Protein AF-A0A430FAB5-F1 (afdb_monomer_lite)

Secondary structure (DSSP, 8-state):
--TTT---SSEEE-TTT--EEETTT-BTTB-HHHHHT-

Foldseek 3Di:
DAPPPPDPPQWDAQPPPRHIHHPVQDPDSHGPVVVVVD

pLDDT: mean 88.49, std 7.13, range [53.84, 94.5]

Structure (mmCIF, N/CA/C/O backbone):
data_AF-A0A430FAB5-F1
#
_entry.id   AF-A0A430FAB5-F1
#
loop_
_atom_site.group_PDB
_atom_site.id
_atom_site.type_symbol
_atom_site.label_atom_id
_atom_site.label_alt_id
_atom_site.label_comp_id
_atom_site.label_asym_id
_atom_site.label_entity_id
_atom_site.label_seq_id
_atom_site.pdbx_PDB_ins_code
_atom_site.Cartn_x
_atom_site.Cartn_y
_atom_site.Cartn_z
_atom_site.occupancy
_atom_site.B_iso_or_equiv
_atom_site.auth_seq_id
_atom_site.auth_comp_id
_atom_site.auth_asym_id
_atom_site.auth_atom_id
_atom_site.pdbx_PDB_model_num
ATOM 1 N N . MET A 1 1 ? -12.311 0.021 2.806 1.00 87.50 1 MET A N 1
ATOM 2 C CA . MET A 1 1 ? -11.652 -0.149 4.123 1.00 87.50 1 MET A CA 1
ATOM 3 C C . MET A 1 1 ? -10.244 -0.619 3.831 1.00 87.50 1 MET A C 1
ATOM 5 O O . MET A 1 1 ? -10.107 -1.376 2.882 1.00 87.50 1 MET A O 1
ATOM 9 N N . CYS A 1 2 ? -9.230 -0.136 4.551 1.00 92.38 2 CYS A N 1
ATOM 10 C CA . CYS A 1 2 ? -7.857 -0.596 4.340 1.00 92.38 2 CYS A CA 1
ATOM 11 C C . CYS A 1 2 ? -7.795 -2.105 4.567 1.00 92.38 2 CYS A C 1
ATOM 13 O O . CYS A 1 2 ? -8.193 -2.566 5.637 1.00 92.38 2 CYS A O 1
ATOM 15 N N . GLU A 1 3 ? -7.305 -2.845 3.581 1.00 91.00 3 GLU A N 1
ATOM 16 C CA . GLU A 1 3 ? -7.286 -4.311 3.613 1.00 91.00 3 GLU A CA 1
ATOM 17 C C . GLU A 1 3 ? -6.291 -4.866 4.644 1.00 91.00 3 GLU A C 1
ATOM 19 O O . GLU A 1 3 ? -6.472 -5.973 5.138 1.00 91.00 3 GLU A O 1
ATOM 24 N N . TYR A 1 4 ? -5.306 -4.060 5.054 1.00 89.69 4 TYR A N 1
ATOM 25 C CA . TYR A 1 4 ? -4.250 -4.468 5.985 1.00 89.69 4 TYR A CA 1
ATOM 26 C C . TYR A 1 4 ? -4.581 -4.179 7.453 1.00 89.69 4 TYR A C 1
ATOM 28 O O . TYR A 1 4 ? -4.432 -5.037 8.316 1.00 89.69 4 TYR A O 1
ATOM 36 N N . CYS A 1 5 ? -5.017 -2.954 7.760 1.00 92.50 5 CYS A N 1
ATOM 37 C CA . CYS A 1 5 ? -5.216 -2.504 9.145 1.00 92.50 5 CYS A CA 1
ATOM 38 C C . CYS A 1 5 ? -6.667 -2.144 9.483 1.00 92.50 5 CYS A C 1
ATOM 40 O O . CYS A 1 5 ? -6.966 -1.772 10.616 1.00 92.50 5 CYS A O 1
ATOM 42 N N . GLY A 1 6 ? -7.575 -2.193 8.506 1.00 93.00 6 GLY A N 1
ATOM 43 C CA . GLY A 1 6 ? -8.987 -1.890 8.716 1.00 93.00 6 GLY A CA 1
ATOM 44 C C . GLY A 1 6 ? -9.340 -0.407 8.876 1.00 93.00 6 GLY A C 1
ATOM 45 O O . GLY A 1 6 ? -10.490 -0.079 9.171 1.00 93.00 6 GLY A O 1
ATOM 46 N N . ALA A 1 7 ? -8.397 0.513 8.657 1.00 93.75 7 ALA A N 1
ATOM 47 C CA . ALA A 1 7 ? -8.684 1.946 8.676 1.00 93.75 7 ALA A CA 1
ATOM 48 C C . ALA A 1 7 ? -9.793 2.323 7.671 1.00 93.75 7 ALA A C 1
ATOM 50 O O . ALA A 1 7 ? -9.911 1.744 6.584 1.00 93.75 7 ALA A O 1
ATOM 51 N N . ARG A 1 8 ? -10.625 3.303 8.037 1.00 94.50 8 ARG A N 1
ATOM 52 C CA . ARG A 1 8 ? -11.745 3.795 7.208 1.00 94.50 8 ARG A CA 1
ATOM 53 C C . ARG A 1 8 ? -11.484 5.166 6.585 1.00 94.50 8 ARG A C 1
ATOM 55 O O . ARG A 1 8 ? -12.215 5.557 5.684 1.00 94.50 8 ARG A O 1
ATOM 62 N N . GLU A 1 9 ? -10.445 5.855 7.039 1.00 93.25 9 GLU A N 1
ATOM 63 C CA . GLU A 1 9 ? -10.047 7.186 6.583 1.00 93.25 9 GL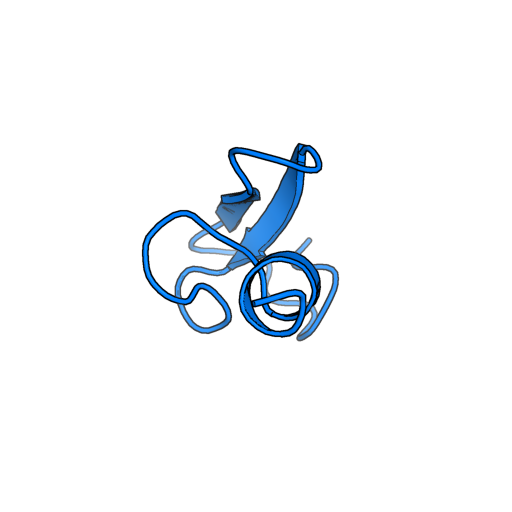U A CA 1
ATOM 64 C C . GLU A 1 9 ? -8.648 7.146 5.961 1.00 93.25 9 GLU A C 1
ATOM 66 O O . GLU A 1 9 ? -7.888 6.198 6.176 1.00 93.25 9 GLU A O 1
ATOM 71 N N . GLY A 1 10 ? -8.313 8.173 5.172 1.00 89.12 10 GLY A N 1
ATOM 72 C CA . GLY A 1 10 ? -7.004 8.271 4.519 1.00 89.12 10 GLY A CA 1
ATOM 73 C C . GLY A 1 10 ? -6.719 7.105 3.573 1.00 89.12 10 GLY A C 1
ATOM 74 O O . GLY A 1 10 ? -5.595 6.608 3.549 1.00 89.12 10 GLY A O 1
ATOM 75 N N . LEU A 1 11 ? -7.743 6.637 2.857 1.00 91.69 11 LEU A N 1
ATOM 76 C CA . LEU A 1 11 ? -7.643 5.540 1.899 1.00 91.69 11 LEU A CA 1
ATOM 77 C C . LEU A 1 11 ? -7.118 6.038 0.550 1.00 91.69 11 LEU A C 1
ATOM 79 O O . LEU A 1 11 ? -7.480 7.120 0.093 1.00 91.69 11 LEU A O 1
ATOM 83 N N . GLY A 1 12 ? -6.298 5.212 -0.081 1.00 90.00 12 GLY A N 1
ATOM 84 C CA . GLY A 1 12 ? -5.868 5.304 -1.467 1.00 90.00 12 GLY A CA 1
ATOM 85 C C . GLY A 1 12 ? -5.899 3.921 -2.114 1.00 90.00 12 GLY A C 1
ATOM 86 O O . GLY A 1 12 ? -6.272 2.929 -1.479 1.00 90.00 12 GLY A O 1
ATOM 87 N N . LEU A 1 13 ? -5.521 3.871 -3.386 1.00 91.81 13 LEU A N 1
ATOM 88 C CA . LEU A 1 13 ? -5.355 2.630 -4.136 1.00 91.81 13 LEU A CA 1
ATOM 89 C C . LEU A 1 13 ? -3.866 2.418 -4.395 1.00 91.81 13 LEU A C 1
ATOM 91 O O . LEU A 1 13 ? -3.170 3.379 -4.722 1.00 91.81 13 LEU A O 1
ATOM 95 N N . CYS A 1 14 ? -3.391 1.181 -4.262 1.00 91.38 14 CYS A N 1
ATOM 96 C CA . CYS A 1 14 ? -2.069 0.814 -4.767 1.00 91.38 14 CYS A CA 1
ATOM 97 C C . CYS A 1 14 ? -2.062 0.963 -6.293 1.00 91.38 14 CYS A C 1
ATOM 99 O O . CYS A 1 14 ? -2.975 0.465 -6.954 1.00 91.38 14 CYS A O 1
ATOM 101 N N . MET A 1 15 ? -1.056 1.636 -6.853 1.00 87.81 15 MET A N 1
ATOM 102 C CA . MET A 1 15 ? -1.000 1.894 -8.297 1.00 87.81 15 MET A CA 1
ATOM 103 C C . MET A 1 15 ? -0.831 0.613 -9.133 1.00 87.81 15 MET A C 1
ATOM 105 O O . MET A 1 15 ? -1.261 0.586 -10.283 1.00 87.81 15 MET A O 1
ATOM 109 N N . ASP A 1 16 ? -0.244 -0.436 -8.552 1.00 90.12 16 ASP A N 1
ATOM 110 C CA . ASP A 1 16 ? 0.127 -1.657 -9.272 1.00 90.12 16 ASP A CA 1
ATOM 111 C C . ASP A 1 16 ? -0.976 -2.730 -9.220 1.00 90.12 16 ASP A C 1
ATOM 113 O O . ASP A 1 16 ? -1.504 -3.155 -10.246 1.00 90.12 16 ASP A O 1
ATOM 117 N N . CYS A 1 17 ? -1.416 -3.099 -8.012 1.00 90.94 17 CYS A N 1
ATOM 118 C CA . CYS A 1 17 ? -2.418 -4.151 -7.806 1.00 90.94 17 CYS A CA 1
ATOM 119 C C . CYS A 1 17 ? -3.846 -3.634 -7.553 1.00 90.94 17 CYS A C 1
ATOM 121 O O . CYS A 1 17 ? -4.792 -4.422 -7.514 1.00 90.94 17 CYS A O 1
ATOM 123 N N . GLY A 1 18 ? -4.034 -2.322 -7.361 1.00 90.06 18 GLY A N 1
ATOM 124 C CA . GLY A 1 18 ? -5.353 -1.713 -7.155 1.00 90.06 18 GLY A CA 1
ATOM 125 C C . GLY A 1 18 ? -6.007 -1.986 -5.794 1.00 90.06 18 GLY A C 1
ATOM 126 O O . GLY A 1 18 ? -7.183 -1.665 -5.619 1.00 90.06 18 GLY A O 1
ATOM 127 N N . CYS A 1 19 ? -5.288 -2.556 -4.822 1.00 90.62 19 CYS A N 1
ATOM 128 C CA . CYS A 1 19 ? -5.835 -2.823 -3.489 1.00 90.62 19 CYS A CA 1
ATOM 129 C C . CYS A 1 19 ? -6.153 -1.525 -2.728 1.00 90.62 19 CYS A C 1
ATOM 131 O O . CYS A 1 19 ? -5.457 -0.511 -2.872 1.00 90.62 19 CYS A O 1
ATOM 133 N N . THR A 1 20 ? -7.172 -1.553 -1.864 1.00 93.44 20 THR A N 1
ATOM 134 C CA . THR A 1 20 ? -7.511 -0.394 -1.025 1.00 93.44 20 THR A CA 1
ATOM 135 C C . THR A 1 20 ? -6.635 -0.366 0.217 1.00 93.44 20 THR A C 1
ATOM 137 O O . THR A 1 20 ? -6.748 -1.207 1.110 1.00 93.44 20 THR A O 1
ATOM 140 N N . ILE A 1 21 ? -5.816 0.671 0.337 1.00 93.56 21 ILE A N 1
ATOM 141 C CA . ILE A 1 21 ? -4.830 0.791 1.407 1.00 93.56 21 ILE A CA 1
ATOM 142 C C . ILE A 1 21 ? -4.885 2.168 2.062 1.00 93.56 21 ILE A C 1
ATOM 144 O O . ILE A 1 21 ? -5.170 3.171 1.415 1.00 93.56 21 ILE A O 1
ATOM 148 N N . CYS A 1 22 ? -4.651 2.250 3.372 1.00 94.44 22 CYS A N 1
ATOM 149 C CA . CYS A 1 22 ? -4.553 3.542 4.044 1.00 94.44 22 CYS A CA 1
ATOM 150 C C . CYS A 1 22 ? -3.146 4.132 3.935 1.00 94.44 22 CYS A C 1
ATOM 152 O O . CYS A 1 22 ? -2.149 3.423 3.822 1.00 94.44 22 CYS A O 1
ATOM 154 N N . ARG A 1 23 ? -3.058 5.453 4.080 1.00 89.00 23 ARG A N 1
ATOM 155 C CA . ARG A 1 23 ? -1.803 6.212 4.032 1.00 89.00 23 ARG A CA 1
ATOM 156 C C . ARG A 1 23 ? -0.754 5.772 5.056 1.00 89.00 23 ARG A C 1
ATOM 158 O O . ARG A 1 23 ? 0.422 6.001 4.829 1.00 89.00 23 ARG A O 1
ATOM 165 N N . GLY A 1 24 ? -1.174 5.155 6.162 1.00 89.62 24 GLY A N 1
ATOM 166 C CA . GLY A 1 24 ? -0.259 4.605 7.167 1.00 89.62 24 GLY A CA 1
ATOM 167 C C . GLY A 1 24 ? 0.337 3.245 6.796 1.00 89.62 24 GLY A C 1
ATOM 168 O O . GLY A 1 24 ? 1.390 2.895 7.312 1.00 89.62 24 GLY A O 1
ATOM 169 N N . CYS A 1 25 ? -0.322 2.489 5.915 1.00 90.12 25 CYS A N 1
ATOM 170 C CA . CYS A 1 25 ? 0.175 1.208 5.409 1.00 90.12 25 CYS A CA 1
ATOM 171 C C . CYS A 1 25 ? 0.874 1.347 4.048 1.00 90.12 25 CYS A C 1
ATOM 173 O O . CYS A 1 25 ? 1.527 0.405 3.618 1.00 90.12 25 CYS A O 1
ATOM 175 N N . MET A 1 26 ? 0.727 2.487 3.365 1.00 87.50 26 MET A N 1
ATOM 176 C CA . MET A 1 26 ? 1.421 2.751 2.105 1.00 87.50 26 MET A CA 1
ATOM 177 C C . MET A 1 26 ? 2.914 3.001 2.319 1.00 87.50 26 MET A C 1
ATOM 179 O O . MET A 1 26 ? 3.306 3.808 3.165 1.00 87.50 26 MET A O 1
ATOM 183 N N . TRP A 1 27 ? 3.730 2.394 1.462 1.00 85.69 27 TRP A N 1
ATOM 184 C CA . TRP A 1 27 ? 5.140 2.731 1.281 1.00 85.69 27 TRP A CA 1
ATOM 185 C C . TRP A 1 27 ? 5.295 3.478 -0.045 1.00 85.69 27 TRP A C 1
ATOM 187 O O . TRP A 1 27 ? 5.531 2.895 -1.099 1.00 85.69 27 TRP A O 1
ATOM 197 N N . GLY A 1 28 ? 5.098 4.797 0.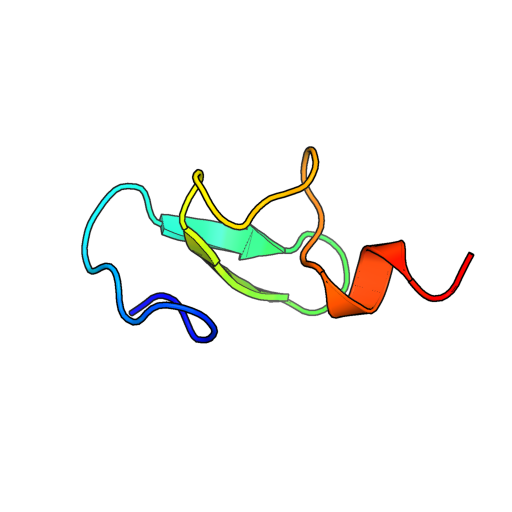003 1.00 84.75 28 GLY A N 1
ATOM 198 C CA . GLY A 1 28 ? 4.990 5.623 -1.202 1.00 84.75 28 GLY A CA 1
ATOM 199 C C . GLY A 1 28 ? 3.600 5.507 -1.831 1.00 84.75 28 GLY A C 1
ATOM 200 O O . GLY A 1 28 ? 2.614 5.858 -1.186 1.00 84.75 28 GLY A O 1
ATOM 201 N N . GLU A 1 29 ? 3.536 5.031 -3.076 1.00 82.62 29 GLU A N 1
ATOM 202 C CA . GLU A 1 29 ? 2.295 4.812 -3.849 1.00 82.62 29 GLU A CA 1
ATOM 203 C C . GLU A 1 29 ? 1.920 3.319 -3.959 1.00 82.62 29 GLU A C 1
ATOM 205 O O . GLU A 1 29 ? 0.951 2.952 -4.629 1.00 82.62 29 GLU A O 1
ATOM 210 N N . LEU A 1 30 ? 2.694 2.454 -3.294 1.00 88.69 30 LEU A N 1
ATOM 211 C CA . LEU A 1 30 ? 2.562 1.002 -3.336 1.00 88.69 30 LEU A CA 1
ATOM 212 C C . LEU A 1 30 ? 2.107 0.431 -1.988 1.00 88.69 30 LEU A C 1
ATOM 214 O O . LEU A 1 30 ? 2.307 1.026 -0.919 1.00 88.69 30 LEU A O 1
ATOM 218 N N . CYS A 1 31 ? 1.478 -0.741 -2.050 1.00 92.00 31 CYS A N 1
ATOM 219 C CA . CYS A 1 31 ? 1.129 -1.537 -0.881 1.00 92.00 31 CYS A CA 1
ATOM 220 C C . CYS A 1 31 ? 2.293 -2.436 -0.424 1.00 92.00 31 CYS A C 1
ATOM 222 O O . CYS A 1 31 ? 3.218 -2.666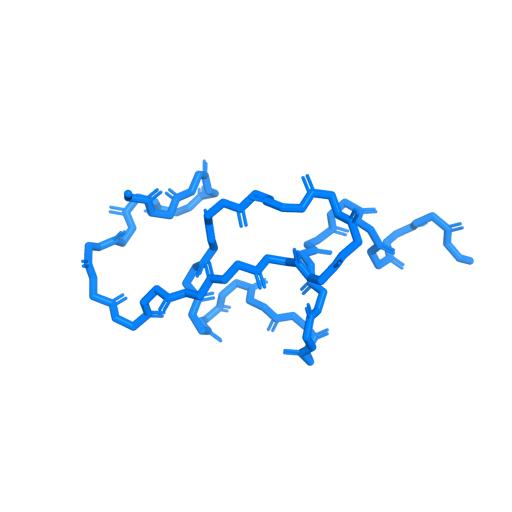 -1.201 1.00 92.00 31 CYS A O 1
ATOM 224 N N . PRO 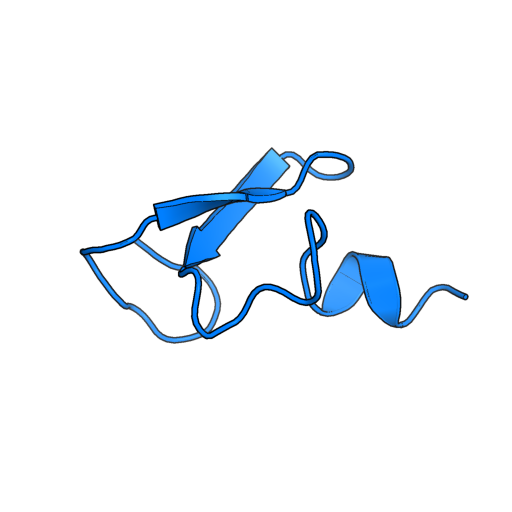A 1 32 ? 2.244 -2.961 0.816 1.00 88.81 32 PRO A N 1
ATOM 225 C CA . PRO A 1 32 ? 3.249 -3.865 1.366 1.00 88.81 32 PRO A CA 1
ATOM 226 C C . PRO A 1 32 ? 3.633 -5.027 0.456 1.00 88.81 32 PRO A C 1
ATOM 228 O O . PRO A 1 32 ? 4.821 -5.254 0.269 1.00 88.81 32 PRO A O 1
ATOM 231 N N . ASP A 1 33 ? 2.653 -5.711 -0.137 1.00 88.75 33 ASP A N 1
ATOM 232 C CA . ASP A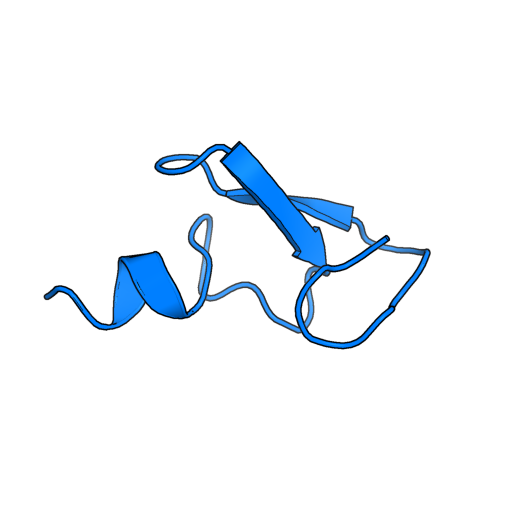 1 33 ? 2.920 -6.850 -1.020 1.00 88.75 33 ASP A CA 1
ATOM 233 C C . ASP A 1 33 ? 3.719 -6.423 -2.257 1.00 88.75 33 ASP A C 1
ATOM 235 O O . ASP A 1 33 ? 4.758 -7.001 -2.538 1.00 88.75 33 ASP A O 1
ATOM 239 N N . CYS A 1 34 ? 3.309 -5.347 -2.939 1.00 89.12 34 CYS A N 1
ATOM 240 C CA . CYS A 1 34 ? 4.001 -4.855 -4.136 1.00 89.12 34 CYS A CA 1
ATOM 241 C C . CYS A 1 34 ? 5.397 -4.272 -3.855 1.00 89.12 34 CYS A C 1
ATOM 243 O O . CYS A 1 34 ? 6.174 -4.087 -4.787 1.00 89.12 34 CYS A O 1
ATOM 245 N N . VAL A 1 35 ? 5.709 -3.923 -2.603 1.00 86.81 35 VAL A N 1
ATOM 246 C CA . VAL A 1 35 ? 7.038 -3.422 -2.216 1.00 86.81 35 VAL A CA 1
ATOM 247 C C . VAL A 1 35 ? 8.009 -4.562 -1.907 1.00 86.81 35 VAL A C 1
ATOM 249 O O . VAL A 1 35 ? 9.204 -4.399 -2.140 1.00 86.81 35 VAL A O 1
ATOM 252 N N . ASP A 1 36 ? 7.519 -5.697 -1.404 1.00 82.31 36 ASP A N 1
ATOM 253 C CA . ASP A 1 36 ? 8.349 -6.852 -1.025 1.00 82.31 36 ASP A CA 1
ATOM 254 C C . ASP A 1 36 ? 8.803 -7.690 -2.238 1.00 82.31 36 ASP A C 1
ATOM 256 O O . ASP A 1 36 ? 9.788 -8.415 -2.153 1.00 82.31 3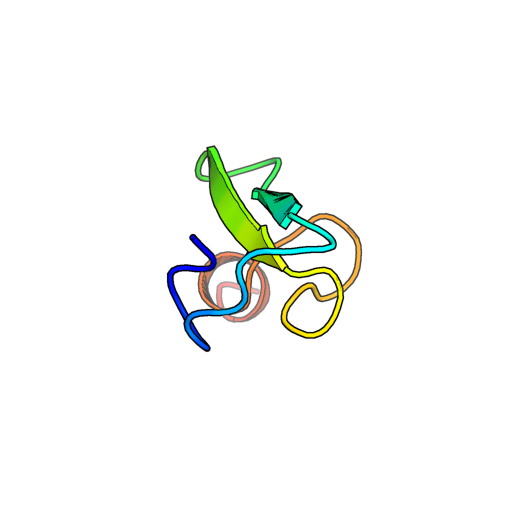6 ASP A O 1
ATOM 260 N N . GLU A 1 37 ? 8.150 -7.552 -3.398 1.00 70.25 37 GLU A N 1
ATOM 261 C CA . GLU A 1 37 ? 8.506 -8.280 -4.631 1.00 70.25 37 GLU A CA 1
ATOM 262 C C . GLU A 1 37 ? 9.781 -7.763 -5.351 1.00 70.25 37 GLU A C 1
ATOM 264 O O . GLU A 1 37 ? 10.000 -8.091 -6.521 1.00 70.25 37 GLU A O 1
ATOM 269 N N . CYS A 1 38 ? 10.636 -6.972 -4.682 1.00 53.84 38 CYS A N 1
ATOM 270 C CA . CYS A 1 38 ? 11.780 -6.262 -5.279 1.00 53.84 38 CYS A CA 1
ATOM 271 C C . CYS A 1 38 ? 13.166 -6.722 -4.793 1.00 53.84 38 CYS A C 1
ATOM 273 O O . CYS A 1 38 ? 13.358 -6.925 -3.574 1.00 53.84 38 CYS A O 1
#

Radius of gyration: 8.88 Å; chains: 1; bounding box: 24×17×18 Å

Organism: NCBI:txid2306972

Sequence (38 aa):
MCEYCGAREGLGLCMDCGCTICRGCMWGELCPDCVDEC